Protein AF-E4VP56-F1 (afdb_monomer_lite)

InterPro domains:
  IPR029237 Long chain scorpion toxin, cysteine-stabilized alpha/beta domain [PF14866] (10-58)
  IPR029237 Long chain scorpion toxin, cysteine-stabilized alpha/beta domain [PS51862] (26-63)

Organism: Mesobuthus eupeus (NCBI:txid34648)

Radius of gyration: 16.66 Å; chains: 1; bounding box: 33×38×45 Å

Foldseek 3Di:
DDPPPPPPVNVVVVVVVCCVLVVLLVQNPPNDLVRLQVVLCVPPVFGWDHDHSHIDGNDPDDD

Sequence (63 aa):
FVKYAVPESTLRTVLQTVVHKVGKTQFGCPAYQGYCDDHCQDIEKKEGFCHGFKCECGIPMGF

pLDDT: mean 72.58, std 11.83, range [41.53, 87.69]

Secondary structure (DSSP, 8-state):
-------HHHHHHHHHHHHHHHTTSGGGTTT-HHHHHHHHHHHHSS-EEEETTEEEES-----

Structure (mmCIF, N/CA/C/O backbone):
data_AF-E4VP56-F1
#
_entry.id   AF-E4VP56-F1
#
loop_
_atom_site.group_PDB
_atom_site.id
_atom_site.type_symbol
_atom_site.label_atom_id
_atom_site.label_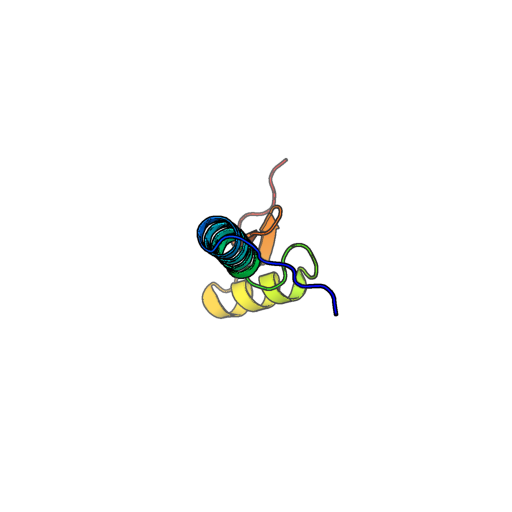alt_id
_atom_site.label_comp_id
_atom_site.label_asym_id
_atom_site.label_entity_id
_atom_site.label_seq_id
_atom_site.pdbx_PDB_ins_code
_atom_site.Cartn_x
_atom_site.Cartn_y
_atom_site.Cartn_z
_atom_site.occupancy
_atom_site.B_iso_or_equiv
_atom_site.auth_seq_id
_atom_site.auth_comp_id
_atom_site.auth_asym_id
_atom_site.auth_atom_id
_atom_site.pdbx_PDB_model_num
ATOM 1 N N . PHE A 1 1 ? 11.741 -16.792 -33.396 1.00 41.53 1 PHE A N 1
ATOM 2 C CA . PHE A 1 1 ? 12.147 -16.920 -31.982 1.00 41.53 1 PHE A CA 1
ATOM 3 C C . PHE A 1 1 ? 12.878 -15.656 -31.569 1.00 41.53 1 PHE A C 1
ATOM 5 O O . PHE A 1 1 ? 14.028 -15.485 -31.954 1.00 41.53 1 PHE A O 1
ATOM 12 N N . VAL A 1 2 ? 12.216 -14.732 -30.869 1.00 46.41 2 VAL A N 1
ATOM 13 C CA . VAL A 1 2 ? 12.888 -13.504 -30.426 1.00 46.41 2 VAL A CA 1
ATOM 14 C C . VAL A 1 2 ? 13.691 -13.818 -29.163 1.00 46.41 2 VAL A C 1
ATOM 16 O O . VAL A 1 2 ? 13.123 -14.066 -28.103 1.00 46.41 2 VAL A O 1
ATOM 19 N N . LYS A 1 3 ? 15.021 -13.874 -29.291 1.00 53.06 3 LYS A N 1
ATOM 20 C CA . LYS A 1 3 ? 15.955 -13.987 -28.164 1.00 53.06 3 LYS A CA 1
ATOM 21 C C . LYS A 1 3 ? 16.158 -12.596 -27.564 1.00 53.06 3 LYS A C 1
ATOM 23 O O . LYS A 1 3 ? 17.111 -11.905 -27.908 1.00 53.06 3 LYS A O 1
ATOM 28 N N . TYR A 1 4 ? 15.261 -12.175 -26.677 1.00 55.34 4 TYR A N 1
ATOM 29 C CA . TYR A 1 4 ? 15.531 -11.035 -25.804 1.00 55.34 4 TYR A CA 1
ATOM 30 C C . TYR A 1 4 ? 16.548 -11.482 -24.747 1.00 55.34 4 TYR A C 1
ATOM 32 O O . TYR A 1 4 ? 16.184 -11.945 -23.670 1.00 55.34 4 TYR A O 1
ATOM 40 N N . ALA A 1 5 ? 17.837 -11.407 -25.080 1.00 62.06 5 ALA A N 1
ATOM 41 C CA . ALA A 1 5 ? 18.909 -11.523 -24.099 1.00 62.06 5 ALA A CA 1
ATOM 42 C C . ALA A 1 5 ? 18.940 -10.218 -23.295 1.00 62.06 5 ALA A C 1
ATOM 44 O O . ALA A 1 5 ? 19.697 -9.301 -23.602 1.00 62.06 5 ALA A O 1
ATOM 45 N N . VAL A 1 6 ? 18.036 -10.095 -22.323 1.00 60.41 6 VAL A N 1
ATOM 46 C CA . VAL A 1 6 ? 18.054 -8.970 -21.388 1.00 60.41 6 VAL A CA 1
ATOM 47 C C . VAL A 1 6 ? 19.235 -9.207 -20.442 1.00 60.41 6 VAL A C 1
ATOM 49 O O . VAL A 1 6 ? 19.268 -10.257 -19.796 1.00 60.41 6 VAL A O 1
ATOM 52 N N . PRO A 1 7 ? 20.218 -8.293 -2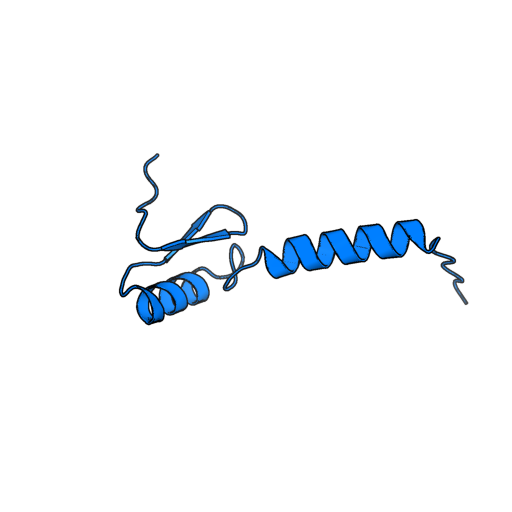0.366 1.00 69.31 7 PRO A N 1
ATOM 53 C CA . PRO A 1 7 ? 21.335 -8.451 -19.447 1.00 69.31 7 PRO A CA 1
ATOM 54 C C . PRO A 1 7 ? 20.814 -8.586 -18.012 1.00 69.31 7 PRO A C 1
ATOM 56 O O . PRO A 1 7 ? 19.881 -7.883 -17.616 1.00 69.31 7 PRO A O 1
ATOM 59 N N . GLU A 1 8 ? 21.410 -9.488 -17.229 1.00 68.81 8 GLU A N 1
ATOM 60 C CA . GLU A 1 8 ? 20.948 -9.833 -15.874 1.00 68.81 8 GLU A CA 1
ATOM 61 C C . GLU A 1 8 ? 20.820 -8.596 -14.966 1.00 68.81 8 GLU A C 1
ATOM 63 O O . GLU A 1 8 ? 19.877 -8.476 -14.182 1.00 68.81 8 GLU A O 1
ATOM 68 N N . SER A 1 9 ? 21.720 -7.622 -15.135 1.00 68.00 9 SER A N 1
ATOM 69 C CA . SER A 1 9 ? 21.690 -6.334 -14.438 1.00 68.00 9 SER A CA 1
ATOM 70 C C . SER A 1 9 ? 20.443 -5.510 -14.770 1.00 68.00 9 SER A C 1
ATOM 72 O O . SER A 1 9 ? 19.811 -4.963 -13.869 1.00 68.00 9 SER A O 1
ATOM 74 N N . THR A 1 10 ? 20.034 -5.459 -16.038 1.00 70.50 10 THR A N 1
ATOM 75 C CA . THR A 1 10 ? 18.815 -4.767 -16.475 1.00 70.50 10 THR A CA 1
ATOM 76 C C . THR A 1 10 ? 17.566 -5.478 -15.965 1.00 70.50 10 THR A C 1
ATOM 78 O O . THR A 1 10 ? 16.641 -4.818 -15.492 1.00 70.50 10 THR A O 1
ATOM 81 N N . LEU A 1 11 ? 17.550 -6.815 -15.991 1.00 72.19 11 LEU A N 1
ATOM 82 C CA . LEU A 1 11 ? 16.430 -7.598 -15.471 1.00 72.19 11 LEU A CA 1
ATOM 83 C C . LEU A 1 11 ? 16.250 -7.383 -13.960 1.00 72.19 11 LEU A C 1
ATOM 85 O O . LEU A 1 11 ? 15.129 -7.154 -13.506 1.00 72.19 11 LEU A O 1
ATOM 89 N N . ARG A 1 12 ? 17.350 -7.373 -13.192 1.00 70.06 12 ARG A N 1
ATOM 90 C CA . ARG A 1 12 ? 17.344 -7.052 -11.755 1.00 70.06 12 ARG A CA 1
ATOM 91 C C . ARG A 1 12 ? 16.813 -5.651 -11.477 1.00 70.06 12 ARG A C 1
ATOM 93 O O . ARG A 1 12 ? 15.971 -5.505 -10.596 1.00 70.06 12 ARG A O 1
ATOM 100 N N . THR A 1 13 ? 17.243 -4.642 -12.232 1.00 71.50 13 THR A N 1
ATOM 101 C CA . THR A 1 13 ? 16.771 -3.259 -12.053 1.00 71.50 13 THR A CA 1
ATOM 102 C C . THR A 1 13 ? 15.283 -3.114 -12.372 1.00 71.50 13 THR A C 1
ATOM 104 O O . THR A 1 13 ? 14.558 -2.438 -11.640 1.00 71.50 13 THR A O 1
ATOM 107 N N . VAL A 1 14 ? 14.795 -3.777 -13.426 1.00 72.19 14 VAL A N 1
ATOM 108 C CA . VAL A 1 14 ? 13.366 -3.779 -13.774 1.00 72.19 14 VAL A CA 1
ATOM 109 C C . VAL A 1 14 ? 12.554 -4.482 -12.692 1.00 72.19 14 VAL A C 1
ATOM 111 O O . VAL A 1 14 ? 11.585 -3.906 -12.206 1.00 72.19 14 VAL A O 1
ATOM 114 N N . LEU A 1 15 ? 12.976 -5.667 -12.242 1.00 69.38 15 LEU A N 1
ATOM 115 C CA . LEU A 1 15 ? 12.324 -6.382 -11.142 1.00 69.38 15 LEU A CA 1
ATOM 116 C C . LEU A 1 15 ? 12.299 -5.549 -9.867 1.00 69.38 15 LEU A C 1
ATOM 118 O O . LEU A 1 15 ? 11.237 -5.405 -9.276 1.00 69.38 15 LEU A O 1
ATOM 122 N N . GLN A 1 16 ? 13.425 -4.947 -9.478 1.00 67.81 16 GLN A N 1
ATOM 123 C CA . GLN A 1 16 ? 13.501 -4.060 -8.319 1.00 67.81 16 GLN A CA 1
ATOM 124 C C . GLN A 1 16 ? 12.563 -2.867 -8.460 1.00 67.81 16 GLN A C 1
ATOM 126 O O . GLN A 1 16 ? 11.896 -2.508 -7.499 1.00 67.81 16 GLN A O 1
ATOM 131 N N . THR A 1 17 ? 12.476 -2.267 -9.643 1.00 67.56 17 THR A N 1
ATOM 132 C CA . THR A 1 17 ? 11.576 -1.137 -9.895 1.00 67.56 17 THR A CA 1
ATOM 133 C C . THR A 1 17 ? 10.119 -1.572 -9.828 1.00 67.56 17 THR A C 1
ATOM 135 O O . THR A 1 17 ? 9.302 -0.853 -9.262 1.00 67.56 17 THR A O 1
ATOM 138 N N . VAL A 1 18 ? 9.794 -2.757 -10.348 1.00 69.19 18 VAL A N 1
ATOM 139 C CA . VAL A 1 18 ? 8.448 -3.332 -10.293 1.00 69.19 18 VAL A CA 1
ATOM 140 C C . VAL A 1 18 ? 8.083 -3.690 -8.861 1.00 69.19 18 VAL A C 1
ATOM 142 O O . VAL A 1 18 ? 7.052 -3.224 -8.408 1.00 69.19 18 VAL A O 1
ATOM 145 N N . VAL A 1 19 ? 8.914 -4.402 -8.095 1.00 69.19 19 VAL A N 1
ATOM 146 C CA . VAL A 1 19 ? 8.599 -4.692 -6.683 1.00 69.19 19 VAL A CA 1
ATOM 147 C C . VAL A 1 19 ? 8.581 -3.424 -5.832 1.00 69.19 19 VAL A C 1
ATOM 149 O O . VAL A 1 19 ? 7.743 -3.311 -4.949 1.00 69.19 19 VAL A O 1
ATOM 152 N N . HIS A 1 20 ? 9.407 -2.415 -6.131 1.00 66.06 20 HIS A N 1
ATOM 153 C CA . HIS A 1 20 ? 9.312 -1.113 -5.468 1.00 66.06 20 HIS A CA 1
ATOM 154 C C . HIS A 1 20 ? 8.083 -0.310 -5.902 1.00 66.06 20 HIS A C 1
ATOM 156 O O . HIS A 1 20 ? 7.667 0.550 -5.139 1.00 66.06 20 HIS A O 1
ATOM 162 N N . LYS A 1 21 ? 7.506 -0.521 -7.093 1.00 62.69 21 LYS A N 1
ATOM 163 C CA . LYS A 1 21 ? 6.258 0.139 -7.527 1.00 62.69 21 LYS A CA 1
ATOM 164 C C . LYS A 1 21 ? 5.024 -0.608 -7.047 1.00 62.69 21 LYS A C 1
ATOM 166 O O . LYS A 1 21 ? 4.114 0.036 -6.557 1.00 62.69 21 LYS A O 1
ATOM 171 N N . VAL A 1 22 ? 5.021 -1.933 -7.142 1.00 62.69 22 VAL A N 1
ATOM 172 C CA . VAL A 1 22 ? 3.934 -2.826 -6.717 1.00 62.69 22 VAL A CA 1
ATOM 173 C C . VAL A 1 22 ? 3.881 -2.924 -5.193 1.00 62.69 22 VAL A C 1
ATOM 175 O O . VAL A 1 22 ? 2.814 -2.876 -4.598 1.00 62.69 22 VAL A O 1
ATOM 178 N N . GLY A 1 23 ? 5.035 -2.954 -4.528 1.00 61.09 23 GLY A N 1
ATOM 179 C CA . GLY A 1 23 ? 5.101 -2.795 -3.076 1.00 61.09 23 GLY A CA 1
ATOM 180 C C . GLY A 1 23 ? 4.687 -1.392 -2.628 1.00 61.09 23 GLY A C 1
ATOM 181 O O . GLY A 1 23 ? 4.251 -1.222 -1.497 1.00 61.09 23 GLY A O 1
ATOM 182 N N . LYS A 1 24 ? 4.790 -0.385 -3.512 1.00 57.19 24 LYS A N 1
ATOM 183 C CA . LYS A 1 24 ? 4.298 0.973 -3.250 1.00 57.19 24 LYS A CA 1
ATOM 184 C C . LYS A 1 24 ? 2.843 1.184 -3.617 1.00 57.19 24 LYS A C 1
ATOM 186 O O . LYS A 1 24 ? 2.296 2.091 -3.012 1.00 57.19 24 LYS A O 1
ATOM 191 N N . THR A 1 25 ? 2.229 0.389 -4.506 1.00 59.31 25 THR A N 1
ATOM 192 C CA . THR A 1 25 ? 0.763 0.293 -4.670 1.00 59.31 25 THR A CA 1
ATOM 193 C C . THR A 1 25 ? 0.192 -0.403 -3.441 1.00 59.31 25 THR A C 1
ATOM 195 O O . THR A 1 25 ? -0.334 -1.513 -3.497 1.00 59.31 25 THR A O 1
ATOM 198 N N . GLN A 1 26 ? 0.396 0.228 -2.294 1.00 63.31 26 GLN A N 1
ATOM 199 C CA . GLN A 1 26 ? -0.136 -0.205 -1.024 1.00 63.31 26 GLN A CA 1
ATOM 200 C C . GLN A 1 26 ? -1.645 -0.008 -1.142 1.00 63.31 26 GLN A C 1
ATOM 202 O O . GLN A 1 26 ? -2.110 1.110 -1.358 1.00 63.31 26 GLN A O 1
ATOM 207 N N . PHE A 1 27 ? -2.386 -1.113 -1.096 1.00 68.00 27 PHE A N 1
ATOM 208 C CA . PHE A 1 27 ? -3.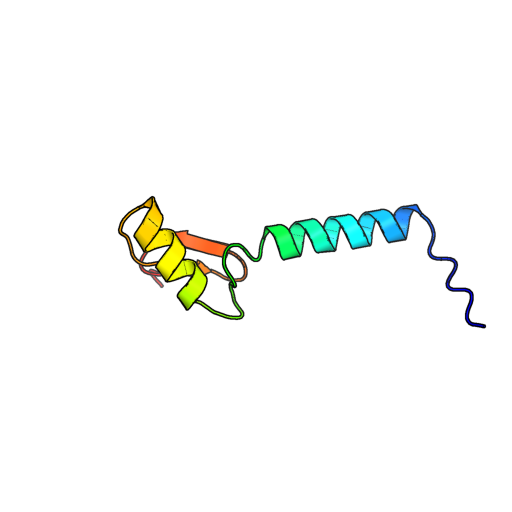848 -1.103 -1.018 1.00 68.00 27 PHE A CA 1
ATOM 209 C C . PHE A 1 27 ? -4.543 -0.436 -2.215 1.00 68.00 27 PHE A C 1
ATOM 211 O O . PHE A 1 27 ? -5.485 0.331 -2.066 1.00 68.00 27 PHE A O 1
ATOM 218 N N . GLY A 1 28 ? -4.077 -0.733 -3.433 1.00 68.00 28 GLY A N 1
ATOM 219 C CA . GLY A 1 28 ? -4.795 -0.378 -4.662 1.00 68.00 28 GLY A CA 1
ATOM 220 C C . GLY A 1 28 ? -4.605 1.058 -5.161 1.00 68.00 28 GLY A C 1
ATOM 221 O O . GLY A 1 28 ? -5.051 1.356 -6.265 1.00 68.00 28 GLY A O 1
ATOM 222 N N . CYS A 1 29 ? -3.900 1.937 -4.446 1.00 79.56 29 CYS A N 1
ATOM 223 C CA . CYS A 1 29 ? -3.649 3.310 -4.902 1.00 79.56 29 CYS A CA 1
ATOM 224 C C . CYS A 1 29 ? -2.703 3.379 -6.126 1.00 79.56 29 CYS A C 1
ATOM 226 O O . CYS A 1 29 ? -1.691 2.671 -6.158 1.00 79.56 29 CYS A O 1
ATOM 228 N N . PRO A 1 30 ? -2.958 4.246 -7.132 1.00 70.06 30 PRO A N 1
ATOM 229 C CA . PRO A 1 30 ? -4.110 5.145 -7.296 1.00 70.06 30 PRO A CA 1
ATOM 230 C C . PRO A 1 30 ? -5.312 4.498 -8.007 1.00 70.06 30 PRO A C 1
ATOM 232 O O . PRO A 1 30 ? -6.302 5.172 -8.263 1.00 70.06 30 PRO A O 1
ATOM 235 N N . ALA A 1 31 ? -5.219 3.225 -8.397 1.00 78.19 31 ALA A N 1
ATOM 236 C CA . ALA A 1 31 ? -6.228 2.563 -9.223 1.00 78.19 31 ALA A CA 1
ATOM 237 C C . ALA A 1 31 ? -7.578 2.380 -8.506 1.00 78.19 31 ALA A C 1
ATOM 239 O O . ALA A 1 31 ? -8.619 2.411 -9.158 1.00 78.19 31 ALA A O 1
ATOM 240 N N . TYR A 1 32 ? -7.571 2.194 -7.184 1.00 77.94 32 TYR A N 1
ATOM 241 C CA . TYR A 1 32 ? -8.775 2.031 -6.377 1.00 77.94 32 TYR A CA 1
ATOM 242 C C . TYR A 1 32 ? -8.549 2.480 -4.928 1.00 77.94 32 TYR A C 1
ATOM 244 O O . TYR A 1 32 ? -7.839 1.820 -4.172 1.00 77.94 32 TYR A O 1
ATOM 252 N N . GLN A 1 33 ? -9.187 3.586 -4.536 1.00 79.19 33 GLN A N 1
ATOM 253 C CA . GLN A 1 33 ? -9.083 4.149 -3.185 1.00 79.19 33 GLN A CA 1
ATOM 254 C C . GLN A 1 33 ? -9.816 3.320 -2.123 1.00 79.19 33 GLN A C 1
ATOM 256 O O . GLN A 1 33 ? -9.397 3.321 -0.973 1.00 79.19 33 GLN A O 1
ATOM 261 N N . GLY A 1 34 ? -10.859 2.568 -2.491 1.00 82.81 34 GLY A N 1
ATOM 262 C CA . GLY A 1 34 ? -11.646 1.798 -1.520 1.00 82.81 34 GLY A CA 1
ATOM 263 C C . GLY A 1 34 ? -10.828 0.755 -0.752 1.00 82.81 34 GLY A C 1
ATOM 264 O O . GLY A 1 34 ? -11.094 0.528 0.416 1.00 82.81 34 GLY A O 1
ATOM 265 N N . TYR A 1 35 ? -9.783 0.181 -1.360 1.00 84.25 35 TYR A N 1
ATOM 266 C CA . TYR A 1 35 ? -8.877 -0.736 -0.654 1.00 84.25 35 TYR A CA 1
ATOM 267 C C . TYR A 1 35 ? -8.023 -0.015 0.392 1.00 84.25 35 TYR A C 1
ATOM 269 O O . TYR A 1 35 ? -7.732 -0.584 1.438 1.00 84.25 35 TYR A O 1
ATOM 277 N N . CYS A 1 36 ? -7.616 1.223 0.111 1.00 86.00 36 CYS A N 1
ATOM 278 C CA . CYS A 1 36 ? -6.890 2.053 1.063 1.00 86.00 36 CYS A CA 1
ATOM 279 C C . CYS A 1 36 ? -7.791 2.474 2.227 1.00 86.00 36 CYS A C 1
ATOM 281 O O . CYS A 1 36 ? -7.369 2.424 3.377 1.00 86.00 36 CYS A O 1
ATOM 283 N N . ASP A 1 37 ? -9.037 2.836 1.930 1.00 86.69 37 ASP A N 1
ATOM 284 C CA . ASP A 1 37 ? -10.013 3.210 2.946 1.00 86.69 37 ASP A CA 1
ATOM 285 C C . ASP A 1 37 ? -10.380 2.041 3.867 1.00 86.69 37 ASP A C 1
ATOM 287 O O . ASP A 1 37 ? -10.280 2.171 5.083 1.00 86.69 37 ASP A O 1
ATOM 291 N N . ASP A 1 38 ? -10.694 0.875 3.296 1.00 87.56 38 ASP A N 1
ATOM 292 C CA . ASP A 1 38 ? -10.992 -0.344 4.055 1.00 87.56 38 ASP A CA 1
ATOM 293 C C . ASP A 1 38 ? -9.801 -0.761 4.933 1.00 87.56 38 ASP A C 1
ATOM 295 O O . ASP A 1 38 ? -9.959 -1.015 6.126 1.00 87.56 38 ASP A O 1
ATOM 299 N N . HIS A 1 39 ? -8.582 -0.707 4.379 1.00 85.12 39 HIS A N 1
ATOM 300 C CA . HIS A 1 39 ? -7.359 -0.950 5.138 1.00 85.12 39 HIS A CA 1
ATOM 301 C C . HIS A 1 39 ? -7.231 0.001 6.335 1.00 85.12 39 HIS A C 1
ATOM 303 O O . HIS A 1 39 ? -7.043 -0.454 7.461 1.00 85.12 39 HIS A O 1
ATOM 309 N N . CYS A 1 40 ? -7.350 1.311 6.110 1.00 86.75 40 CYS A N 1
ATOM 310 C CA . CYS A 1 40 ? -7.212 2.318 7.160 1.00 86.75 40 CYS A CA 1
ATOM 311 C C . CYS A 1 40 ? -8.335 2.251 8.208 1.00 86.75 40 CYS A C 1
ATOM 313 O O . CYS A 1 40 ? -8.086 2.497 9.396 1.00 86.75 40 CYS A O 1
ATOM 315 N N . GLN A 1 41 ? -9.549 1.872 7.802 1.00 87.19 41 GLN A N 1
ATOM 316 C CA . GLN A 1 41 ? -10.651 1.621 8.723 1.00 87.19 41 GLN A CA 1
ATOM 317 C C . GLN A 1 41 ? -10.392 0.388 9.597 1.00 87.19 41 GLN A C 1
ATOM 319 O O . GLN A 1 41 ? -10.661 0.442 10.798 1.00 87.19 41 GLN A O 1
ATOM 324 N N . ASP A 1 42 ? -9.830 -0.684 9.036 1.00 86.38 42 ASP A N 1
ATOM 325 C CA . ASP A 1 42 ? -9.522 -1.916 9.770 1.00 86.38 42 ASP A CA 1
ATOM 326 C C . ASP A 1 42 ? -8.409 -1.711 10.813 1.00 86.38 42 ASP A C 1
ATOM 328 O O . ASP A 1 42 ? -8.577 -2.057 11.986 1.00 86.38 42 ASP A O 1
ATOM 332 N N . ILE A 1 43 ? -7.294 -1.077 10.421 1.00 83.31 43 ILE A N 1
ATOM 333 C CA . ILE A 1 43 ? -6.114 -0.965 11.296 1.00 83.31 43 ILE A CA 1
ATOM 334 C C . ILE A 1 43 ? -6.171 0.214 12.271 1.00 83.31 43 ILE A C 1
ATOM 336 O O . ILE A 1 43 ? -5.753 0.092 13.424 1.00 83.31 43 ILE A O 1
ATOM 340 N N . GLU A 1 44 ? -6.672 1.366 11.822 1.00 83.19 44 GLU A N 1
ATOM 341 C CA . GLU A 1 44 ? -6.604 2.624 12.570 1.00 83.19 44 GLU A CA 1
ATOM 342 C C . GLU A 1 44 ? -7.980 3.223 12.870 1.00 83.19 44 GLU A C 1
ATOM 344 O O . GLU A 1 44 ? -8.059 4.172 13.654 1.00 83.19 44 GLU A O 1
ATOM 349 N N . LYS A 1 45 ? -9.062 2.672 12.296 1.00 86.06 45 LYS A N 1
ATOM 350 C CA . LYS A 1 45 ? -10.423 3.237 12.351 1.00 86.06 45 LYS A CA 1
ATOM 351 C C . LYS A 1 45 ? -10.480 4.675 11.834 1.00 86.06 45 LYS A C 1
ATOM 353 O O . LYS A 1 45 ? -11.188 5.518 12.386 1.00 86.06 45 LYS A O 1
ATOM 358 N N . LYS A 1 46 ? -9.695 4.955 10.793 1.00 85.31 46 LYS A N 1
ATOM 359 C CA . LYS A 1 46 ? -9.606 6.260 10.129 1.00 85.31 46 LYS A CA 1
ATOM 360 C C . LYS A 1 46 ? -9.852 6.095 8.636 1.00 85.31 46 LYS A C 1
ATOM 362 O O . LYS A 1 46 ? -9.620 5.023 8.093 1.00 85.31 46 LYS A O 1
ATOM 367 N N . GLU A 1 47 ? -10.268 7.170 7.981 1.00 86.06 47 GLU A N 1
ATOM 368 C CA . GLU A 1 47 ? -10.403 7.197 6.522 1.00 86.06 47 GLU A CA 1
ATOM 369 C C . GLU A 1 47 ? -9.036 7.068 5.837 1.00 86.06 47 GLU A C 1
ATOM 371 O O . GLU A 1 47 ? -8.027 7.597 6.326 1.00 86.06 47 GLU A O 1
ATOM 376 N N . GLY A 1 48 ? -9.015 6.362 4.707 1.00 85.88 48 GLY A N 1
ATOM 377 C CA . GLY A 1 48 ? -7.822 6.158 3.889 1.00 85.88 48 GLY A CA 1
ATOM 378 C C . GLY A 1 48 ? -7.805 7.035 2.639 1.00 85.88 48 GLY A C 1
ATOM 379 O O . GLY A 1 48 ? -8.776 7.123 1.883 1.00 85.88 48 GLY A O 1
ATOM 380 N N . PHE A 1 49 ? -6.660 7.660 2.375 1.00 85.56 49 PHE A N 1
ATOM 381 C CA . PHE A 1 49 ? -6.455 8.566 1.250 1.00 85.56 49 PHE A CA 1
ATOM 382 C C . PHE A 1 49 ? -5.290 8.106 0.377 1.00 85.56 49 PHE A C 1
ATOM 384 O O . PHE A 1 49 ? -4.203 7.791 0.862 1.00 85.56 49 PHE A O 1
ATOM 391 N N . CYS A 1 50 ? -5.499 8.091 -0.941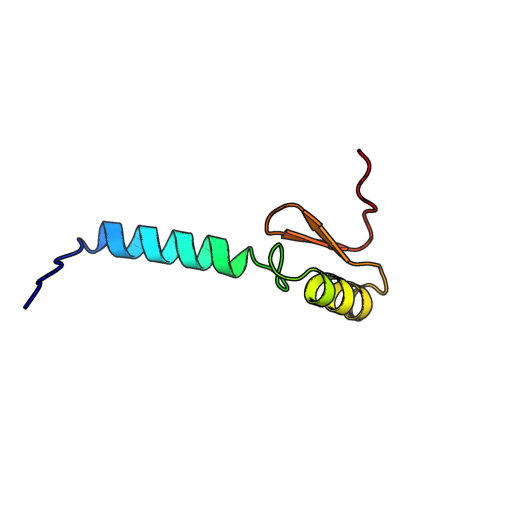 1.00 85.19 50 CYS A N 1
ATOM 392 C CA . CYS A 1 50 ? -4.425 7.810 -1.886 1.00 85.19 50 CYS A CA 1
ATOM 393 C C . CYS A 1 50 ? -3.615 9.079 -2.184 1.00 85.19 50 CYS A C 1
ATOM 395 O O . CYS A 1 50 ? -4.137 10.027 -2.769 1.00 85.19 50 CYS A O 1
ATOM 397 N N . HIS A 1 51 ? -2.315 9.056 -1.893 1.00 83.00 51 HIS A N 1
ATOM 398 C CA . HIS A 1 51 ? -1.362 10.094 -2.280 1.00 83.00 51 HIS A CA 1
ATOM 399 C C . HIS A 1 51 ? -0.365 9.538 -3.305 1.00 83.00 51 HIS A C 1
ATOM 401 O O . HIS A 1 51 ? 0.623 8.854 -3.004 1.00 83.00 51 HIS A O 1
ATOM 407 N N . GLY A 1 52 ? -0.673 9.782 -4.580 1.00 80.25 52 GLY A N 1
ATOM 408 C CA . GLY A 1 52 ? 0.007 9.134 -5.697 1.00 80.25 52 GLY A CA 1
ATOM 409 C C . GLY A 1 52 ? -0.207 7.620 -5.652 1.00 80.25 52 GLY A C 1
ATOM 410 O O . GLY A 1 52 ? -1.328 7.140 -5.768 1.00 80.25 52 GLY A O 1
ATOM 411 N N . PHE A 1 53 ? 0.871 6.856 -5.481 1.00 79.00 53 PHE A N 1
ATOM 412 C CA . PHE A 1 53 ? 0.785 5.397 -5.346 1.00 79.00 53 PHE A CA 1
ATOM 413 C C . PHE A 1 53 ? 0.619 4.931 -3.896 1.00 79.00 53 PHE A C 1
ATOM 415 O O . PHE A 1 53 ? 0.368 3.754 -3.685 1.00 79.00 53 PHE A O 1
ATOM 422 N N . LYS A 1 54 ? 0.754 5.819 -2.905 1.00 78.25 54 LYS A N 1
ATOM 423 C CA . LYS A 1 54 ? 0.712 5.461 -1.482 1.00 78.25 54 LYS A CA 1
ATOM 424 C C . LYS A 1 54 ? -0.703 5.578 -0.916 1.00 78.25 54 LYS A C 1
ATOM 426 O O . LYS A 1 54 ? -1.469 6.414 -1.377 1.00 78.25 54 LYS A O 1
ATOM 431 N N . CYS A 1 55 ? -0.988 4.783 0.109 1.00 82.88 55 CYS A N 1
ATOM 432 C CA . CYS A 1 55 ? -2.163 4.902 0.966 1.00 82.88 55 CYS A CA 1
ATOM 433 C C . CYS A 1 55 ? -1.752 5.560 2.295 1.00 82.88 55 CYS A C 1
ATOM 435 O O . CYS A 1 55 ? -0.755 5.137 2.884 1.00 82.88 55 CYS A O 1
ATOM 437 N N . GLU A 1 56 ? -2.474 6.588 2.738 1.00 83.31 56 GLU A N 1
ATOM 438 C CA . GLU A 1 56 ? -2.253 7.320 3.993 1.00 83.31 56 GLU A CA 1
ATOM 439 C C . GLU A 1 56 ? -3.543 7.322 4.831 1.00 83.31 56 GLU A C 1
ATOM 441 O O . GLU A 1 56 ? -4.617 7.605 4.304 1.00 83.31 56 GLU A O 1
ATOM 446 N N . CYS A 1 57 ? -3.453 7.024 6.130 1.00 87.69 57 CYS A N 1
ATOM 447 C CA . CYS A 1 57 ? -4.613 6.928 7.021 1.00 87.69 57 CYS A CA 1
ATOM 448 C C . CYS A 1 57 ? -4.774 8.193 7.876 1.00 87.69 57 CYS A C 1
ATOM 450 O O . CYS A 1 57 ? -3.835 8.641 8.535 1.00 87.69 57 CYS A O 1
ATOM 452 N N . GLY A 1 58 ? -5.980 8.764 7.910 1.00 78.06 58 GLY A N 1
ATOM 453 C CA . GLY A 1 58 ? -6.333 9.859 8.820 1.00 78.06 58 GLY A CA 1
ATOM 454 C C . GLY A 1 58 ? -5.727 11.225 8.504 1.00 78.06 58 GLY A C 1
ATOM 455 O O . GLY A 1 58 ? -5.846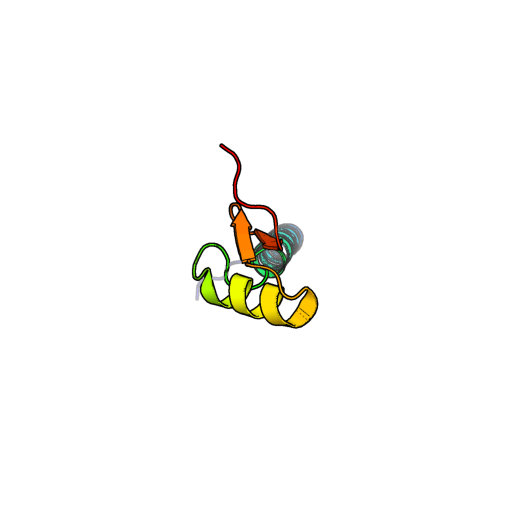 12.133 9.327 1.00 78.06 58 GLY A O 1
ATOM 456 N N . ILE A 1 59 ? -5.092 11.386 7.343 1.00 71.25 59 ILE A N 1
ATOM 457 C CA . ILE A 1 59 ? -4.660 12.689 6.842 1.00 71.25 59 ILE A CA 1
ATOM 458 C C . ILE A 1 59 ? -5.692 13.137 5.802 1.00 71.25 59 ILE A C 1
ATOM 460 O O . ILE A 1 59 ? -5.606 12.699 4.654 1.00 71.25 59 ILE A O 1
ATOM 464 N N . PRO A 1 60 ? -6.675 13.989 6.158 1.00 60.50 60 PRO A N 1
ATOM 465 C CA . PRO A 1 60 ? -7.457 14.672 5.139 1.00 60.50 60 PRO A CA 1
ATOM 466 C C . PRO A 1 60 ? -6.470 15.491 4.309 1.00 60.50 60 PRO A C 1
ATOM 468 O O . PRO A 1 60 ? -5.713 16.282 4.872 1.00 60.50 60 PRO A O 1
ATOM 471 N N . MET A 1 61 ? -6.426 15.250 2.996 1.00 56.44 61 MET A N 1
ATOM 472 C CA . MET A 1 61 ? -5.542 15.963 2.071 1.00 56.44 61 MET A CA 1
ATOM 473 C C . MET A 1 61 ? -5.769 17.473 2.211 1.00 56.44 61 MET A C 1
ATOM 475 O O . MET A 1 61 ? -6.715 18.038 1.663 1.00 56.44 61 MET A O 1
ATOM 479 N N . GLY A 1 62 ? -4.913 18.117 3.000 1.00 54.94 62 GLY A N 1
ATOM 480 C CA . GLY A 1 62 ? -4.788 19.558 3.062 1.00 54.94 62 GLY A CA 1
ATOM 481 C C . GLY A 1 62 ? -3.956 19.999 1.870 1.00 54.94 62 GLY A C 1
ATOM 482 O O . GLY A 1 62 ? -2.757 19.759 1.880 1.00 54.94 62 GLY A O 1
ATOM 483 N N . PHE A 1 63 ? -4.647 20.580 0.886 1.00 45.81 63 PHE A N 1
ATOM 484 C CA . PHE A 1 63 ? -4.189 21.526 -0.144 1.00 45.81 63 PHE A CA 1
ATOM 485 C C . PHE A 1 63 ? -2.775 21.345 -0.717 1.00 45.81 63 PHE A C 1
ATOM 487 O O . PHE A 1 63 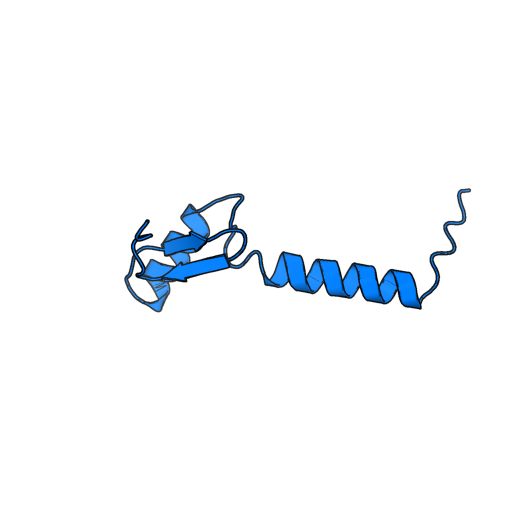? -1.790 21.723 -0.045 1.00 45.81 63 PHE A O 1
#